Protein AF-A0A9E3TIB0-F1 (afdb_monomer_lite)

Secondary structure (DSSP, 8-state):
-------HHHHHHHHHHHHHHHHHHHHHHHHHHHHHHTTTSS--HHHHHHHHHHHHHHHHHHT-

Structure (mmCIF, N/CA/C/O backbone):
data_AF-A0A9E3TIB0-F1
#
_entry.id   AF-A0A9E3TIB0-F1
#
loop_
_atom_site.group_PDB
_atom_site.id
_atom_site.type_symbol
_atom_site.label_atom_id
_atom_site.label_alt_id
_atom_site.label_comp_id
_atom_site.label_asym_id
_atom_site.label_entity_id
_atom_site.label_seq_id
_atom_site.pdbx_PDB_ins_code
_atom_site.Cartn_x
_atom_site.Cartn_y
_atom_site.Cartn_z
_atom_site.occupancy
_atom_site.B_iso_or_equiv
_atom_site.auth_seq_id
_atom_site.auth_comp_id
_atom_site.auth_asym_id
_atom_site.auth_atom_id
_atom_site.pdbx_PDB_model_num
ATOM 1 N N . MET A 1 1 ? -6.773 7.678 49.243 1.00 53.22 1 MET A N 1
ATOM 2 C CA . MET A 1 1 ? -6.009 6.827 48.312 1.00 53.22 1 MET A CA 1
ATOM 3 C C . MET A 1 1 ? -6.727 6.914 46.982 1.00 53.22 1 MET A C 1
ATOM 5 O O . MET A 1 1 ? -7.876 6.503 46.896 1.00 53.22 1 MET A O 1
ATOM 9 N N . GLU A 1 2 ? -6.129 7.679 46.078 1.00 50.62 2 GLU A N 1
ATOM 10 C CA . GLU A 1 2 ? -6.733 8.288 44.892 1.00 50.62 2 GLU A CA 1
ATOM 11 C C . GLU A 1 2 ? -7.069 7.304 43.753 1.00 50.62 2 GLU A C 1
ATOM 13 O O . GLU A 1 2 ? -6.319 6.373 43.490 1.00 50.62 2 GLU A O 1
ATOM 18 N N . VAL A 1 3 ? -8.193 7.615 43.093 1.00 58.91 3 VAL A N 1
ATOM 19 C CA . VAL A 1 3 ? -8.537 7.560 41.653 1.00 58.91 3 VAL A CA 1
ATOM 20 C C . VAL A 1 3 ? -8.264 6.293 40.815 1.00 58.91 3 VAL A C 1
ATOM 22 O O . VAL A 1 3 ? -7.136 5.934 40.506 1.00 58.91 3 VAL A O 1
ATOM 25 N N . MET A 1 4 ? -9.344 5.710 40.275 1.00 49.41 4 MET A N 1
ATOM 26 C CA . MET A 1 4 ? -9.328 4.891 39.051 1.00 49.41 4 MET A CA 1
ATOM 27 C C . MET A 1 4 ? -10.572 5.226 38.218 1.00 49.41 4 MET A C 1
ATOM 29 O O . MET A 1 4 ? -11.547 4.483 38.178 1.00 49.41 4 MET A O 1
ATOM 33 N N . LEU A 1 5 ? -10.577 6.412 37.612 1.00 69.75 5 LEU A N 1
ATOM 34 C CA . LEU A 1 5 ? -11.625 6.814 36.677 1.00 69.75 5 LEU A CA 1
ATOM 35 C C . LEU A 1 5 ? -11.040 7.749 35.616 1.00 69.75 5 LEU A C 1
ATOM 37 O O . LEU A 1 5 ? -11.219 8.957 35.671 1.00 69.75 5 LEU A O 1
ATOM 41 N N . VAL A 1 6 ? -10.314 7.164 34.659 1.00 61.66 6 VAL A N 1
ATOM 42 C CA . VAL A 1 6 ? -10.307 7.595 33.252 1.00 61.66 6 VAL A CA 1
ATOM 43 C C . VAL A 1 6 ? -9.625 6.507 32.413 1.00 61.66 6 VAL A C 1
ATOM 45 O O . VAL A 1 6 ? -8.420 6.313 32.483 1.00 61.66 6 VAL A O 1
ATOM 48 N N . SER A 1 7 ? -10.391 5.753 31.626 1.00 57.12 7 SER A N 1
ATOM 49 C CA . SER A 1 7 ? -9.818 4.830 30.623 1.00 57.12 7 SER A CA 1
ATOM 50 C C . SER A 1 7 ? -10.504 4.944 29.263 1.00 57.12 7 SER A C 1
ATOM 52 O O . SER A 1 7 ? -10.372 4.067 28.417 1.00 57.12 7 SER A O 1
ATOM 54 N N . THR A 1 8 ? -11.225 6.04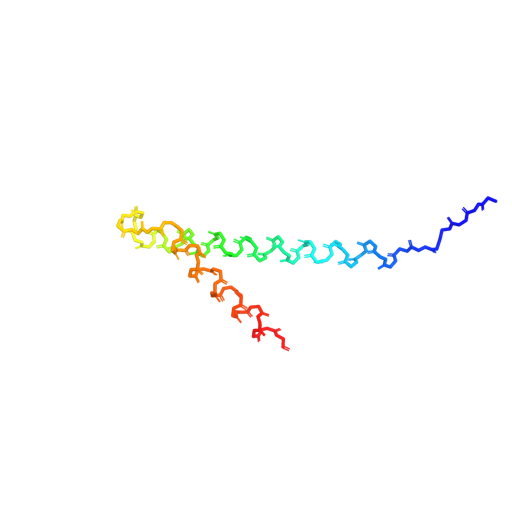0 29.016 1.00 59.09 8 THR A N 1
ATOM 55 C CA . THR A 1 8 ? -11.848 6.285 27.705 1.00 59.09 8 THR A CA 1
ATOM 56 C C . THR A 1 8 ? -10.844 6.841 26.684 1.00 59.09 8 THR A C 1
ATOM 58 O O . THR A 1 8 ? -11.097 6.767 25.487 1.00 59.09 8 THR A O 1
ATOM 61 N N . VAL A 1 9 ? -9.678 7.345 27.114 1.00 58.25 9 VAL A N 1
ATOM 62 C CA . VAL A 1 9 ? -8.690 7.970 26.209 1.00 58.25 9 VAL A CA 1
ATOM 63 C C . VAL A 1 9 ? -7.675 6.980 25.615 1.00 58.25 9 VAL A C 1
ATOM 65 O O . VAL A 1 9 ? -7.329 7.111 24.442 1.00 58.25 9 VAL A O 1
ATOM 68 N N . ASP A 1 10 ? -7.280 5.930 26.345 1.00 62.06 10 ASP A N 1
ATOM 69 C CA . ASP A 1 10 ? -6.349 4.895 25.849 1.00 62.06 10 ASP A CA 1
ATOM 70 C C . ASP A 1 10 ? -6.977 3.963 24.792 1.00 62.06 10 ASP A C 1
ATOM 72 O O . ASP A 1 10 ? -6.316 3.501 23.853 1.00 62.06 10 ASP A O 1
ATOM 76 N N . GLY A 1 11 ? -8.286 3.710 24.896 1.00 61.31 11 GLY A N 1
ATOM 77 C CA . GLY A 1 11 ? -9.016 2.845 23.961 1.00 61.31 11 GLY A CA 1
ATOM 78 C C . GLY A 1 11 ? -9.119 3.419 22.542 1.00 61.31 11 GLY A C 1
ATOM 79 O O . GLY A 1 11 ? -9.037 2.688 21.559 1.00 61.31 11 GLY A O 1
ATOM 80 N N . ILE A 1 12 ? -9.251 4.740 22.403 1.00 65.19 12 ILE A N 1
ATOM 81 C CA . ILE A 1 12 ? -9.418 5.385 21.090 1.00 65.19 12 ILE A CA 1
ATOM 82 C C . ILE A 1 12 ? -8.065 5.491 20.364 1.00 65.19 12 ILE A C 1
ATOM 84 O O . ILE A 1 12 ? -7.993 5.265 19.154 1.00 65.19 12 ILE A O 1
ATOM 88 N N . ALA A 1 13 ? -6.981 5.759 21.103 1.00 69.69 13 ALA A N 1
ATOM 89 C CA . ALA A 1 13 ? -5.619 5.812 20.565 1.00 69.69 13 ALA A CA 1
ATOM 90 C C . ALA A 1 13 ? -5.110 4.435 20.098 1.00 69.69 13 ALA A C 1
ATOM 92 O O . ALA A 1 13 ? -4.426 4.324 19.078 1.00 69.69 13 ALA A O 1
ATOM 93 N N . SER A 1 14 ? -5.474 3.362 20.805 1.00 74.62 14 SER A N 1
ATOM 94 C CA . SER A 1 14 ? -5.135 1.996 20.390 1.00 74.62 14 SER A CA 1
ATOM 95 C C . SER A 1 14 ? -5.918 1.563 19.146 1.00 74.62 14 SER A C 1
ATOM 97 O O . SER A 1 14 ? -5.323 1.012 18.222 1.00 74.62 14 SER A O 1
ATOM 99 N N . LEU A 1 15 ? -7.213 1.886 19.043 1.00 75.81 15 LEU A N 1
ATOM 100 C CA . LEU A 1 15 ? -8.021 1.587 17.852 1.00 75.81 15 LEU A CA 1
ATOM 101 C C . LEU A 1 15 ? -7.553 2.339 16.600 1.00 75.81 15 LEU A C 1
ATOM 103 O O . LEU A 1 15 ? -7.504 1.750 15.516 1.00 75.81 15 LEU A O 1
ATOM 107 N N . SER A 1 16 ? -7.192 3.620 16.725 1.00 79.50 16 SER A N 1
ATOM 108 C CA . SER A 1 16 ? -6.632 4.383 15.604 1.00 79.50 16 SER A CA 1
ATOM 109 C C . SER A 1 16 ? -5.282 3.810 15.175 1.00 79.50 16 SER A C 1
ATOM 111 O O . SER A 1 16 ? -5.056 3.612 13.985 1.00 79.50 16 SER A O 1
ATOM 113 N N . THR A 1 17 ? -4.431 3.425 16.128 1.00 81.06 17 THR A N 1
ATOM 114 C CA . THR A 1 17 ? -3.149 2.763 15.849 1.00 81.06 17 THR A CA 1
ATOM 115 C C . THR A 1 17 ? -3.339 1.415 15.148 1.00 81.06 17 THR A C 1
ATOM 117 O O . THR A 1 17 ? -2.658 1.131 14.163 1.00 81.06 17 THR A O 1
ATOM 120 N N . ILE A 1 18 ? -4.297 0.595 15.594 1.00 81.62 18 ILE A N 1
ATOM 121 C CA . ILE A 1 18 ? -4.641 -0.683 14.950 1.00 81.62 18 ILE A CA 1
ATOM 122 C C . ILE A 1 18 ? -5.124 -0.445 13.516 1.00 81.62 18 ILE A C 1
ATOM 124 O O . ILE A 1 18 ? -4.639 -1.108 12.600 1.00 81.62 18 ILE A O 1
ATOM 128 N N . ARG A 1 19 ? -6.015 0.532 13.293 1.00 82.25 19 ARG A N 1
ATOM 129 C CA . ARG A 1 19 ? -6.481 0.895 11.944 1.00 82.25 19 ARG A CA 1
ATOM 130 C C . ARG A 1 19 ? -5.347 1.376 11.042 1.00 82.25 19 ARG A C 1
ATOM 132 O O . ARG A 1 19 ? -5.274 0.941 9.898 1.00 82.25 19 ARG A O 1
ATOM 139 N N . GLN A 1 20 ? -4.439 2.209 11.549 1.00 86.12 20 GLN A N 1
ATOM 140 C CA . GLN A 1 20 ? -3.285 2.684 10.780 1.00 86.12 20 GLN A CA 1
ATOM 141 C C . GLN A 1 20 ? -2.327 1.545 10.422 1.00 86.12 20 GLN A C 1
ATOM 143 O O . GLN A 1 20 ? -1.848 1.457 9.292 1.00 86.12 20 GLN A O 1
ATOM 148 N N . ASN A 1 21 ? -2.081 0.628 11.356 1.00 88.06 21 ASN A N 1
ATOM 149 C CA . ASN A 1 21 ? -1.265 -0.553 11.094 1.00 88.06 21 ASN A CA 1
ATOM 150 C C . ASN A 1 21 ? -1.929 -1.485 10.075 1.00 88.06 21 ASN A C 1
ATOM 152 O O . ASN A 1 21 ? -1.242 -2.018 9.206 1.00 88.06 21 ASN A O 1
ATOM 156 N N . GLN A 1 22 ? -3.251 -1.648 10.142 1.00 88.06 22 GLN A N 1
ATOM 157 C CA . GLN A 1 22 ? -4.002 -2.440 9.172 1.00 88.06 22 GLN A CA 1
ATOM 158 C C . GLN A 1 22 ? -3.948 -1.811 7.775 1.00 88.06 22 GLN A C 1
ATOM 160 O O . GLN A 1 22 ? -3.636 -2.509 6.814 1.00 88.06 22 GLN A O 1
ATOM 165 N N . ARG A 1 23 ? -4.153 -0.491 7.670 1.00 91.12 23 ARG A N 1
ATOM 166 C CA . ARG A 1 23 ? -3.990 0.270 6.423 1.00 91.12 23 ARG A CA 1
ATOM 167 C C . ARG A 1 23 ? -2.600 0.044 5.821 1.00 91.12 23 ARG A C 1
ATOM 169 O O . ARG A 1 23 ? -2.493 -0.360 4.670 1.00 91.12 23 ARG A O 1
ATOM 176 N N . ARG A 1 24 ? -1.535 0.219 6.611 1.00 90.94 24 ARG A N 1
ATOM 177 C CA . ARG A 1 24 ? -0.143 0.023 6.158 1.00 90.94 24 ARG A CA 1
ATOM 178 C C . ARG A 1 24 ? 0.139 -1.399 5.673 1.00 90.94 24 ARG A C 1
ATOM 180 O O . ARG A 1 24 ? 0.864 -1.560 4.698 1.00 90.94 24 ARG A O 1
ATOM 187 N N . LYS A 1 25 ? -0.422 -2.419 6.332 1.00 91.81 25 LYS A N 1
ATOM 188 C CA . LYS A 1 25 ? -0.293 -3.817 5.889 1.00 91.81 25 LYS A CA 1
ATOM 189 C C . LYS A 1 25 ? -0.947 -4.041 4.528 1.00 91.81 25 LYS A C 1
ATOM 191 O O . LYS A 1 25 ? -0.307 -4.616 3.658 1.00 91.81 25 LYS A O 1
ATOM 196 N N . LEU A 1 26 ? -2.166 -3.534 4.339 1.00 91.25 26 LEU 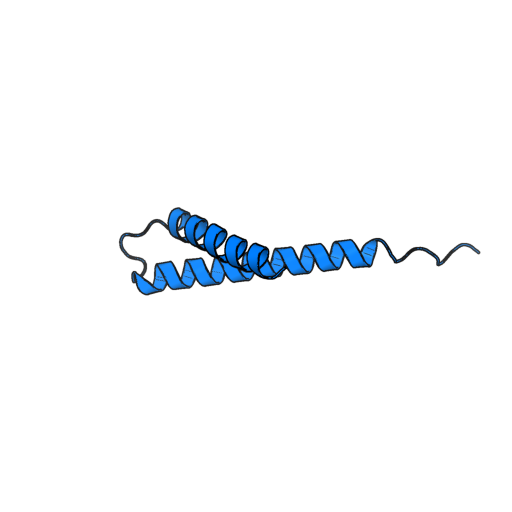A N 1
ATOM 197 C CA . LEU A 1 26 ? -2.889 -3.650 3.069 1.00 91.25 26 LEU A CA 1
ATOM 198 C C . LEU A 1 26 ? -2.138 -2.964 1.921 1.00 91.25 26 LEU A C 1
ATOM 200 O O . LEU A 1 26 ? -2.023 -3.531 0.840 1.00 91.25 26 LEU A O 1
ATOM 204 N N . ILE A 1 27 ? -1.574 -1.779 2.173 1.00 93.06 27 ILE A N 1
ATOM 205 C CA . ILE A 1 27 ? -0.761 -1.047 1.190 1.00 93.06 27 ILE A CA 1
ATOM 206 C C . ILE A 1 27 ? 0.476 -1.859 0.802 1.00 93.06 27 ILE A C 1
ATOM 208 O O . ILE A 1 27 ? 0.751 -2.039 -0.381 1.00 93.06 27 ILE A O 1
ATOM 212 N N . ALA A 1 28 ? 1.210 -2.375 1.793 1.00 92.94 28 ALA A N 1
ATOM 213 C CA . ALA A 1 28 ? 2.421 -3.150 1.550 1.00 92.94 28 ALA A CA 1
ATOM 214 C C . ALA A 1 28 ? 2.133 -4.435 0.756 1.00 92.94 28 ALA A C 1
ATOM 216 O O . ALA A 1 28 ? 2.879 -4.773 -0.159 1.00 92.94 28 ALA A O 1
ATOM 217 N N . GLU A 1 29 ? 1.040 -5.128 1.078 1.00 94.12 29 GLU A N 1
ATOM 218 C CA . GLU A 1 29 ? 0.612 -6.338 0.375 1.00 94.12 29 GLU A CA 1
ATOM 219 C C . GLU A 1 29 ? 0.192 -6.033 -1.070 1.00 94.12 29 GLU A C 1
ATOM 221 O O . GLU A 1 29 ? 0.656 -6.693 -1.998 1.00 94.12 29 GLU A O 1
ATOM 226 N N . ALA A 1 30 ? -0.598 -4.980 -1.295 1.00 93.56 30 ALA A N 1
ATOM 227 C CA . ALA A 1 30 ? -0.999 -4.562 -2.637 1.00 93.56 30 ALA A CA 1
ATOM 228 C C . ALA A 1 30 ? 0.200 -4.112 -3.494 1.00 93.56 30 ALA A C 1
ATOM 230 O O . ALA A 1 30 ? 0.302 -4.499 -4.661 1.00 93.56 30 ALA A O 1
ATOM 231 N N 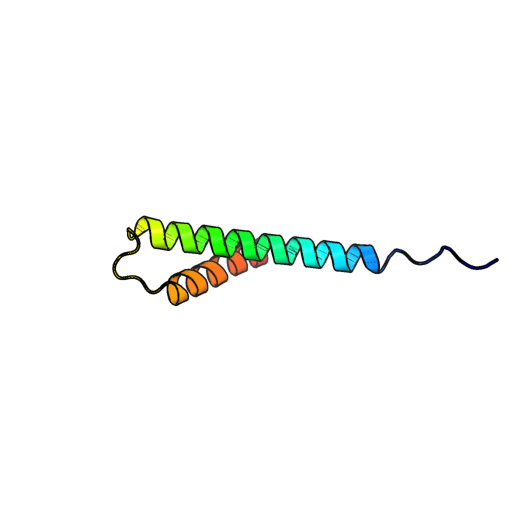. ALA A 1 31 ? 1.139 -3.356 -2.919 1.00 92.44 31 ALA A N 1
ATOM 232 C CA . ALA A 1 31 ? 2.371 -2.954 -3.596 1.00 92.44 31 ALA A CA 1
ATOM 233 C C . ALA A 1 31 ? 3.246 -4.169 -3.948 1.00 92.44 31 ALA A C 1
ATOM 235 O O . ALA A 1 31 ? 3.758 -4.263 -5.065 1.00 92.44 31 ALA A O 1
ATOM 236 N N . TYR A 1 32 ? 3.367 -5.136 -3.029 1.00 91.19 32 TYR A N 1
ATOM 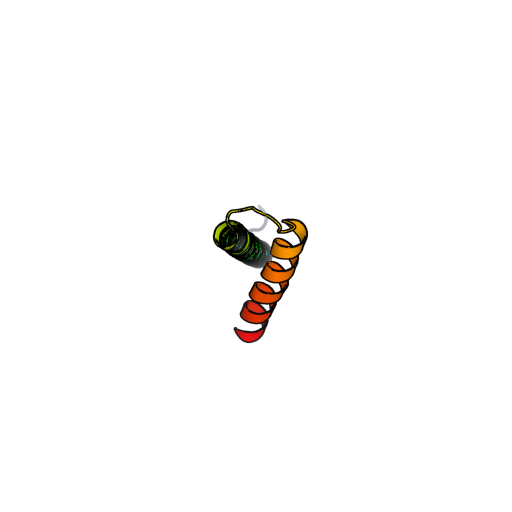237 C CA . TYR A 1 32 ? 4.093 -6.382 -3.270 1.00 91.19 32 TYR A CA 1
ATOM 238 C C . TYR A 1 32 ? 3.472 -7.186 -4.415 1.00 91.19 32 TYR A C 1
ATOM 240 O O . TYR A 1 32 ? 4.180 -7.558 -5.345 1.00 91.19 32 TYR A O 1
ATOM 248 N N . LEU A 1 33 ? 2.152 -7.387 -4.403 1.00 91.50 33 LEU A N 1
ATOM 249 C CA . LEU A 1 33 ? 1.440 -8.110 -5.461 1.00 91.50 33 LEU A CA 1
ATOM 250 C C . LEU A 1 33 ? 1.553 -7.406 -6.823 1.00 91.50 33 LEU A C 1
ATOM 252 O O . LEU A 1 33 ? 1.652 -8.068 -7.856 1.00 91.50 33 LEU A O 1
ATOM 256 N N . LYS A 1 34 ? 1.564 -6.066 -6.860 1.00 88.50 34 LYS A N 1
ATOM 257 C CA . LYS A 1 34 ? 1.806 -5.291 -8.094 1.00 88.50 34 LYS A CA 1
ATOM 258 C C . LYS A 1 34 ? 3.215 -5.527 -8.638 1.00 88.50 34 LYS A C 1
ATOM 260 O O . LYS A 1 34 ? 3.364 -5.779 -9.836 1.00 88.50 34 LYS A O 1
ATOM 265 N N . ALA A 1 35 ? 4.225 -5.485 -7.772 1.00 88.50 35 ALA A N 1
ATOM 266 C CA . ALA A 1 35 ? 5.606 -5.752 -8.151 1.00 88.50 35 ALA A CA 1
ATOM 267 C C . ALA A 1 35 ? 5.798 -7.214 -8.596 1.00 88.50 35 ALA A C 1
ATOM 269 O O . ALA A 1 35 ? 6.401 -7.466 -9.641 1.00 88.50 35 ALA A O 1
ATOM 270 N N . GLU A 1 36 ? 5.211 -8.170 -7.872 1.00 90.50 36 GLU A N 1
ATOM 271 C CA . GLU A 1 36 ? 5.239 -9.601 -8.189 1.00 90.50 36 GLU A CA 1
ATOM 272 C C . GLU A 1 36 ? 4.577 -9.897 -9.540 1.00 90.50 36 GLU A C 1
ATOM 274 O O . GLU A 1 36 ? 5.152 -10.601 -10.368 1.00 90.50 36 GLU A O 1
ATOM 279 N N . ARG A 1 37 ? 3.417 -9.291 -9.830 1.00 87.38 37 ARG A N 1
ATOM 280 C CA . ARG A 1 37 ? 2.730 -9.418 -11.130 1.00 87.38 37 ARG A CA 1
ATOM 281 C C . ARG A 1 37 ? 3.576 -8.956 -12.314 1.00 87.38 37 ARG A C 1
ATOM 283 O O . ARG A 1 37 ? 3.377 -9.436 -13.426 1.00 87.38 37 ARG A O 1
ATOM 290 N N . ARG A 1 38 ? 4.502 -8.024 -12.088 1.00 83.12 38 ARG A N 1
ATOM 291 C CA . ARG A 1 38 ? 5.470 -7.546 -13.088 1.00 83.12 38 ARG A CA 1
ATOM 292 C C . ARG A 1 38 ? 6.784 -8.336 -13.064 1.00 83.12 38 ARG A C 1
ATOM 294 O O . ARG A 1 38 ? 7.702 -8.012 -13.809 1.00 83.12 38 ARG A O 1
ATOM 301 N N . GLY A 1 39 ? 6.903 -9.345 -12.202 1.00 85.00 39 GLY A N 1
ATOM 302 C CA . GLY A 1 39 ? 8.132 -10.112 -12.003 1.00 85.00 39 GLY A CA 1
ATOM 303 C C . GLY A 1 39 ? 9.274 -9.278 -11.423 1.00 85.00 39 GLY A C 1
ATOM 304 O O . GLY A 1 39 ? 10.435 -9.572 -11.696 1.00 85.00 39 GLY A O 1
ATOM 305 N N . PHE A 1 40 ? 8.956 -8.212 -10.678 1.00 77.12 40 PHE A N 1
ATOM 306 C CA . PHE A 1 40 ? 9.913 -7.238 -10.136 1.00 77.12 40 PHE A CA 1
ATOM 307 C C . PHE A 1 40 ? 10.790 -6.557 -11.204 1.00 77.12 40 PHE A C 1
ATOM 309 O O . PHE A 1 40 ? 11.830 -5.982 -10.887 1.00 77.12 40 PHE A O 1
ATOM 316 N N . TRP A 1 41 ? 10.373 -6.601 -12.473 1.00 77.62 41 TRP A N 1
ATOM 317 C CA . TRP A 1 41 ? 11.121 -6.082 -13.613 1.00 77.62 41 TRP A CA 1
ATOM 318 C C . TRP A 1 41 ? 10.403 -4.893 -14.252 1.00 77.62 41 TRP A C 1
ATOM 320 O O . TRP A 1 41 ? 9.223 -4.960 -14.585 1.00 77.62 41 TRP A O 1
ATOM 330 N N . GLY A 1 42 ? 11.133 -3.790 -14.442 1.00 73.06 42 GLY A N 1
ATOM 331 C CA . GLY A 1 42 ? 10.647 -2.625 -15.192 1.00 73.06 42 GLY A CA 1
ATOM 332 C C . GLY A 1 42 ? 9.589 -1.761 -14.489 1.00 73.06 42 GLY A C 1
ATOM 333 O O . GLY A 1 42 ? 8.990 -0.909 -15.139 1.00 73.06 42 GLY A O 1
ATOM 334 N N . GLY A 1 43 ? 9.358 -1.954 -13.186 1.00 77.06 43 GLY A N 1
ATOM 335 C CA . GLY A 1 43 ? 8.506 -1.100 -12.349 1.00 77.06 43 GLY A CA 1
ATOM 336 C C . GLY A 1 43 ? 9.312 -0.275 -11.343 1.00 77.06 43 GLY A C 1
ATOM 337 O O . GLY A 1 43 ? 10.439 -0.628 -10.999 1.00 77.06 43 GLY A O 1
ATOM 338 N N . SER A 1 44 ? 8.727 0.819 -10.855 1.00 85.25 44 SER A N 1
ATOM 339 C CA . SER A 1 44 ? 9.281 1.592 -9.739 1.00 85.25 44 SER A CA 1
ATOM 340 C C . SER A 1 44 ? 8.542 1.200 -8.458 1.00 85.25 44 SER A C 1
ATOM 342 O O . SER A 1 44 ? 7.343 1.478 -8.378 1.00 85.25 44 SER A O 1
ATOM 344 N N . PRO A 1 45 ? 9.220 0.625 -7.445 1.00 84.38 45 PRO A N 1
ATOM 345 C CA . PRO A 1 45 ? 8.587 0.246 -6.178 1.00 84.38 45 PRO A CA 1
ATOM 346 C C . PRO A 1 45 ? 7.827 1.403 -5.522 1.00 84.38 45 PRO A C 1
ATOM 348 O O . PRO A 1 45 ? 6.751 1.217 -4.969 1.00 84.38 45 PRO A O 1
ATOM 351 N N . GLU A 1 46 ? 8.360 2.619 -5.649 1.00 89.38 46 GLU A N 1
ATOM 352 C CA . GLU A 1 46 ? 7.732 3.858 -5.180 1.00 89.38 46 GLU A CA 1
ATOM 353 C C . GLU A 1 46 ? 6.374 4.109 -5.844 1.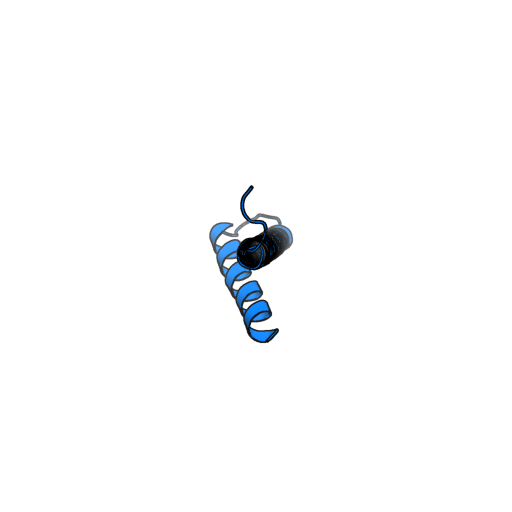00 89.38 46 GLU A C 1
ATOM 355 O O . GLU A 1 46 ? 5.420 4.522 -5.193 1.00 89.38 46 GLU A O 1
ATOM 360 N N . ARG A 1 47 ? 6.268 3.831 -7.146 1.00 87.88 47 ARG A N 1
ATOM 361 C CA . ARG A 1 47 ? 5.030 4.021 -7.902 1.00 87.88 47 ARG A CA 1
ATOM 362 C C . ARG A 1 47 ? 4.003 2.952 -7.566 1.00 87.88 47 ARG A C 1
ATOM 364 O O . ARG A 1 47 ? 2.835 3.275 -7.396 1.00 87.88 47 ARG A O 1
ATOM 371 N N . ASP A 1 48 ? 4.454 1.712 -7.406 1.00 88.38 48 ASP A N 1
ATOM 372 C CA . ASP A 1 48 ? 3.593 0.608 -6.982 1.00 88.38 48 ASP A CA 1
ATOM 373 C C . ASP A 1 48 ? 3.053 0.832 -5.562 1.00 88.38 48 ASP A C 1
ATOM 375 O O . ASP A 1 48 ? 1.899 0.504 -5.288 1.00 88.38 48 ASP A O 1
ATOM 379 N N . TRP A 1 49 ? 3.849 1.458 -4.688 1.00 89.56 49 TRP A N 1
ATOM 380 C CA . TRP A 1 49 ? 3.414 1.898 -3.365 1.00 89.56 49 TRP A CA 1
ATOM 381 C C . TRP A 1 49 ? 2.377 3.021 -3.438 1.00 89.56 49 TRP A C 1
ATOM 383 O O . TRP A 1 49 ? 1.329 2.908 -2.812 1.00 89.56 49 TRP A O 1
ATOM 393 N N . LEU A 1 50 ? 2.625 4.078 -4.219 1.00 92.31 50 LEU A N 1
ATOM 394 C CA . LEU A 1 50 ? 1.678 5.190 -4.382 1.00 92.31 50 LEU A CA 1
ATOM 395 C C . LEU A 1 50 ? 0.332 4.728 -4.960 1.00 92.31 50 LEU A C 1
ATOM 397 O O . LEU A 1 50 ? -0.722 5.129 -4.468 1.00 92.31 50 LEU A O 1
ATOM 401 N N . ASP A 1 51 ? 0.362 3.853 -5.967 1.00 91.38 51 ASP A N 1
ATOM 402 C CA . ASP A 1 51 ? -0.853 3.277 -6.546 1.00 91.38 51 ASP A CA 1
ATOM 403 C C . ASP A 1 51 ? -1.592 2.396 -5.520 1.00 91.38 51 ASP A C 1
ATOM 405 O O . ASP A 1 51 ? -2.817 2.451 -5.425 1.00 91.38 51 ASP A O 1
ATOM 409 N N . ALA A 1 52 ? -0.866 1.601 -4.725 1.00 92.94 52 ALA A N 1
ATOM 410 C CA . ALA A 1 52 ? -1.449 0.793 -3.654 1.00 92.94 52 ALA A CA 1
ATOM 411 C C . ALA A 1 52 ? -2.051 1.644 -2.521 1.00 92.94 52 ALA A C 1
ATOM 413 O O . ALA A 1 52 ? -3.110 1.298 -1.998 1.00 92.94 52 ALA A O 1
ATOM 414 N N . GLU A 1 53 ? -1.418 2.762 -2.152 1.00 93.38 53 GLU A N 1
ATOM 415 C CA . GLU A 1 53 ? -1.963 3.714 -1.177 1.00 93.38 53 GLU A CA 1
ATOM 416 C C . GLU A 1 53 ? -3.299 4.285 -1.632 1.00 93.38 53 GLU A C 1
ATOM 418 O O . GLU A 1 53 ? -4.266 4.231 -0.872 1.00 93.38 53 GLU A O 1
ATOM 423 N N . ALA A 1 54 ? -3.377 4.758 -2.877 1.00 91.88 54 ALA A N 1
ATOM 424 C CA . ALA A 1 54 ? -4.605 5.314 -3.430 1.00 91.88 54 ALA A CA 1
ATOM 425 C C . ALA A 1 54 ? -5.741 4.276 -3.493 1.00 91.88 54 ALA A C 1
ATOM 427 O O . ALA A 1 54 ? -6.886 4.595 -3.174 1.00 91.88 54 ALA A O 1
ATOM 428 N N . GLU A 1 55 ? -5.433 3.028 -3.862 1.00 90.50 55 GLU A N 1
ATOM 429 C CA . GLU A 1 55 ? -6.412 1.933 -3.892 1.00 90.50 55 GLU A CA 1
ATOM 430 C C . GLU A 1 55 ? -6.943 1.593 -2.494 1.00 90.50 55 GLU A C 1
ATOM 432 O O . GLU A 1 55 ? -8.156 1.500 -2.296 1.00 90.50 55 GLU A O 1
ATOM 437 N N . VAL A 1 56 ? -6.055 1.438 -1.507 1.00 89.00 56 VAL A N 1
ATOM 438 C CA . VAL A 1 56 ? -6.451 1.119 -0.128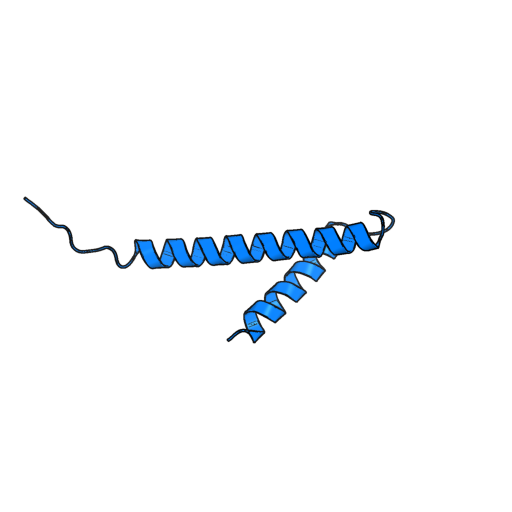 1.00 89.00 56 VAL A CA 1
ATOM 439 C C . VAL A 1 56 ? -7.220 2.277 0.501 1.00 89.00 56 VAL A C 1
ATOM 441 O O . VAL A 1 56 ? -8.220 2.042 1.179 1.00 89.00 56 VAL A O 1
ATOM 444 N N . ASP A 1 57 ? -6.804 3.518 0.250 1.00 88.25 57 ASP A N 1
ATOM 445 C CA . ASP A 1 57 ? -7.517 4.699 0.731 1.00 88.25 57 ASP A CA 1
ATOM 446 C C . ASP A 1 57 ? -8.908 4.802 0.125 1.00 88.25 57 ASP A C 1
ATOM 448 O O . ASP A 1 57 ? -9.859 5.049 0.863 1.00 88.25 57 ASP A O 1
ATOM 452 N N . ALA A 1 58 ? -9.062 4.541 -1.176 1.00 87.12 58 ALA A N 1
ATOM 453 C CA . ALA A 1 58 ? -10.374 4.497 -1.811 1.00 87.12 58 ALA A CA 1
ATOM 454 C C . ALA A 1 58 ? -11.269 3.433 -1.158 1.00 87.12 58 ALA A C 1
ATOM 456 O O . ALA A 1 58 ? -12.403 3.725 -0.791 1.00 87.12 58 ALA A O 1
ATOM 457 N N . ILE A 1 59 ? -10.759 2.218 -0.931 1.00 83.75 59 ILE A N 1
ATOM 458 C CA . ILE A 1 59 ? -11.521 1.142 -0.277 1.00 83.75 59 ILE A CA 1
ATOM 459 C C . ILE A 1 59 ? -11.930 1.537 1.150 1.00 83.75 59 ILE A C 1
ATOM 461 O O . ILE A 1 59 ? -13.076 1.323 1.542 1.00 83.75 59 ILE A O 1
ATOM 465 N N . LEU A 1 60 ? -11.019 2.130 1.927 1.00 79.75 60 LEU A N 1
ATOM 466 C CA . LEU A 1 60 ? -11.295 2.558 3.301 1.00 79.75 60 LEU A CA 1
ATOM 467 C C . LEU A 1 60 ? -12.246 3.761 3.368 1.00 79.75 60 LEU A C 1
ATOM 469 O O . LEU A 1 60 ? -13.034 3.847 4.308 1.00 79.75 60 LEU A O 1
ATOM 473 N N . LEU A 1 61 ? -12.197 4.659 2.382 1.00 77.31 61 LEU A N 1
ATOM 474 C CA . LEU A 1 61 ? -13.129 5.779 2.231 1.00 77.31 61 LEU A CA 1
ATOM 475 C C . LEU A 1 61 ? -14.528 5.306 1.815 1.00 77.31 61 LEU A C 1
ATOM 477 O O . LEU A 1 61 ? -15.516 5.865 2.282 1.00 77.31 61 LEU A O 1
ATOM 481 N N . HIS A 1 62 ? -14.622 4.277 0.969 1.00 63.41 62 HIS A N 1
ATOM 482 C CA . HIS A 1 62 ? -15.891 3.709 0.501 1.00 63.41 62 HIS A CA 1
ATOM 483 C C . HIS A 1 62 ? -16.542 2.723 1.484 1.00 63.41 62 HIS A C 1
ATOM 485 O O . HIS A 1 62 ? -17.697 2.359 1.292 1.00 63.41 62 HIS A O 1
ATOM 491 N N . ALA A 1 63 ? -15.834 2.283 2.527 1.00 59.31 63 ALA A N 1
ATOM 492 C CA . ALA A 1 63 ? -16.360 1.371 3.548 1.00 59.31 63 ALA A CA 1
ATOM 493 C C . ALA A 1 63 ? -17.123 2.076 4.696 1.00 59.31 63 ALA A C 1
ATOM 495 O O . ALA A 1 63 ? -17.407 1.438 5.714 1.00 59.31 63 ALA A O 1
ATOM 496 N N . CYS A 1 64 ? -17.419 3.373 4.552 1.00 45.56 64 CYS A N 1
ATOM 497 C CA . CYS A 1 64 ? -18.282 4.148 5.450 1.00 45.56 64 CYS A CA 1
ATOM 498 C C . CYS A 1 64 ? -19.715 4.206 4.912 1.00 45.56 64 CYS A C 1
ATOM 500 O O . CYS A 1 64 ? -20.636 4.187 5.759 1.00 45.56 64 CYS A O 1
#

pLDDT: mean 79.78, std 13.38, range [45.56, 94.12]

Radius of gyration: 18.0 Å; chains: 1; bounding box: 29×18×64 Å

Sequence (64 aa):
MEVMLVSTVDGIASLSTIRQNQRRKLIAEAAYLKAERRGFWGGSPERDWLDAEAEVDAILLHAC

Foldseek 3Di:
DDDDDDDPVVVVVVVVVVVVVVLVVQLVVQLVVVCVVVVVPPDDSVVSSVVSNVVSVVVVVVVD